Protein AF-A0A8X6VPE3-F1 (afdb_monomer)

Solvent-accessible surface area (backbone atoms only — not comparable to full-atom values): 4893 Å² total; per-residue (Å²): 138,84,84,80,78,79,77,60,66,63,64,57,54,50,51,53,53,54,49,52,53,48,52,53,51,50,53,52,52,52,50,50,50,52,53,52,50,52,53,50,53,53,52,52,52,49,54,51,50,52,52,51,49,55,54,48,50,58,44,56,66,65,68,55,48,73,63,61,56,20,64,76,69,72,44,62,60,77,60,65,78,71,113

Foldseek 3Di:
DDPPDPDDVVVVVVVVVVVVVVVVVVVVVVVVVVVVVVVVVVVVVVVVVVVVVVVVVVVVVVPDDLVNVCVVVVHDSVVVVVD

pLDDT: mean 85.44, std 11.57, range [45.66, 98.0]

Structure (mmCIF, N/CA/C/O backbone):
data_AF-A0A8X6VPE3-F1
#
_entry.id   AF-A0A8X6VPE3-F1
#
loop_
_atom_site.group_PDB
_atom_site.id
_atom_site.type_symbol
_atom_site.label_atom_id
_atom_site.label_alt_id
_atom_site.label_comp_id
_atom_site.label_asym_id
_atom_site.label_entity_id
_atom_site.label_seq_id
_atom_site.pdbx_PDB_ins_code
_atom_site.Cartn_x
_atom_site.Cartn_y
_atom_site.Cartn_z
_atom_site.occupancy
_atom_site.B_iso_or_equiv
_atom_site.auth_seq_id
_atom_site.auth_comp_id
_atom_site.auth_asym_id
_atom_site.auth_atom_id
_atom_site.pdbx_PDB_model_num
ATOM 1 N N . MET A 1 1 ? 37.298 3.438 -61.661 1.00 45.66 1 MET A N 1
ATOM 2 C CA . MET A 1 1 ? 37.927 3.171 -60.349 1.00 45.66 1 MET A CA 1
ATOM 3 C C . MET A 1 1 ? 36.830 3.106 -59.293 1.00 45.66 1 MET A C 1
ATOM 5 O O . MET A 1 1 ? 36.298 4.149 -58.941 1.00 45.66 1 MET A O 1
ATOM 9 N N . VAL A 1 2 ? 36.419 1.916 -58.844 1.00 47.91 2 VAL A N 1
ATOM 10 C CA . VAL A 1 2 ? 35.379 1.771 -57.804 1.00 47.91 2 VAL A CA 1
ATOM 11 C C . VAL A 1 2 ? 36.073 1.498 -56.473 1.00 47.91 2 VAL A C 1
ATOM 13 O O . VAL A 1 2 ? 36.686 0.450 -56.291 1.00 47.91 2 VAL A O 1
ATOM 16 N N . ARG A 1 3 ? 36.008 2.456 -55.543 1.00 64.88 3 ARG A N 1
ATOM 17 C CA . ARG A 1 3 ? 36.434 2.254 -54.153 1.00 64.88 3 ARG A CA 1
ATOM 18 C C . ARG A 1 3 ? 35.333 1.476 -53.436 1.00 64.88 3 ARG A C 1
ATOM 20 O O . ARG A 1 3 ? 34.348 2.059 -52.998 1.00 64.88 3 ARG A O 1
ATOM 27 N N . ILE A 1 4 ? 35.496 0.160 -53.328 1.00 58.91 4 ILE A N 1
ATOM 28 C CA . ILE A 1 4 ? 34.662 -0.654 -52.440 1.00 58.91 4 ILE A CA 1
ATOM 29 C C . ILE A 1 4 ? 35.095 -0.329 -51.010 1.00 58.91 4 ILE A C 1
ATOM 31 O O . ILE A 1 4 ? 36.129 -0.795 -50.532 1.00 58.91 4 ILE A O 1
ATOM 35 N N . VAL A 1 5 ? 34.319 0.521 -50.341 1.00 66.62 5 VAL A N 1
ATOM 36 C CA . VAL A 1 5 ? 34.472 0.783 -48.910 1.00 66.62 5 VAL A CA 1
ATOM 37 C C . VAL A 1 5 ? 34.058 -0.492 -48.175 1.00 66.62 5 VAL A C 1
ATOM 39 O O . VAL A 1 5 ? 32.876 -0.823 -48.108 1.00 66.62 5 VAL A O 1
ATOM 42 N N . ARG A 1 6 ? 35.031 -1.247 -47.652 1.00 66.19 6 ARG A N 1
ATOM 43 C CA . ARG A 1 6 ? 34.748 -2.377 -46.758 1.00 66.19 6 ARG A CA 1
ATOM 44 C C . ARG A 1 6 ? 34.275 -1.803 -45.426 1.00 66.19 6 ARG A C 1
ATOM 46 O O . ARG A 1 6 ? 35.087 -1.321 -44.642 1.00 66.19 6 ARG A O 1
ATOM 53 N N . HIS A 1 7 ? 32.968 -1.823 -45.178 1.00 67.81 7 HIS A N 1
ATOM 54 C CA . HIS A 1 7 ? 32.456 -1.498 -43.852 1.00 67.81 7 HIS A CA 1
ATOM 55 C C . HIS A 1 7 ? 32.835 -2.623 -42.885 1.00 67.81 7 HIS A C 1
ATOM 57 O O . HIS A 1 7 ? 32.506 -3.790 -43.094 1.00 67.81 7 HIS A O 1
ATOM 63 N N . ASN A 1 8 ? 33.593 -2.252 -41.856 1.00 66.31 8 ASN A N 1
ATOM 64 C CA . ASN A 1 8 ? 34.183 -3.153 -4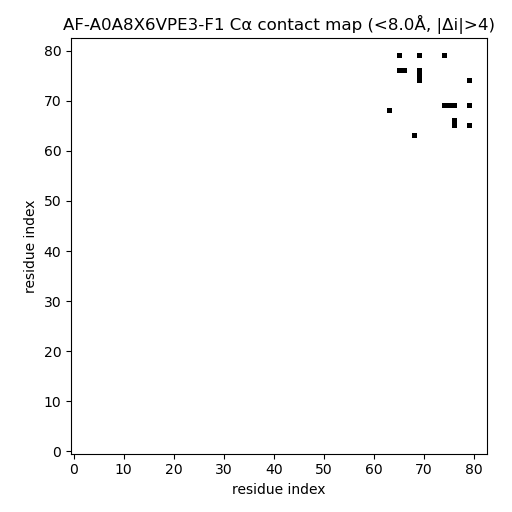0.880 1.00 66.31 8 ASN A CA 1
ATOM 65 C C . ASN A 1 8 ? 33.072 -3.802 -40.029 1.00 66.31 8 ASN A C 1
ATOM 67 O O . ASN A 1 8 ? 32.292 -3.090 -39.386 1.00 66.31 8 ASN A O 1
ATOM 71 N N . GLY A 1 9 ? 32.982 -5.137 -40.025 1.00 70.06 9 GLY A N 1
ATOM 72 C CA . GLY A 1 9 ? 31.930 -5.896 -39.324 1.00 70.06 9 GLY A CA 1
ATOM 73 C C . GLY A 1 9 ? 31.874 -5.646 -37.810 1.00 70.06 9 GLY A C 1
ATOM 74 O O . GLY A 1 9 ? 30.846 -5.885 -37.176 1.00 70.06 9 GLY A O 1
ATOM 75 N N . GLU A 1 10 ? 32.943 -5.090 -37.239 1.00 74.75 10 GLU A N 1
ATOM 76 C CA . GLU A 1 10 ? 33.019 -4.652 -35.844 1.00 74.75 10 GLU A CA 1
ATOM 77 C C . GLU A 1 10 ? 32.000 -3.555 -35.513 1.00 74.75 10 GLU A C 1
ATOM 79 O O . GLU A 1 10 ? 31.307 -3.666 -34.507 1.00 74.75 10 GLU A O 1
ATOM 84 N N . SER A 1 11 ? 31.813 -2.563 -36.391 1.00 71.44 11 SER A N 1
ATOM 85 C CA . SER A 1 11 ? 30.853 -1.465 -36.173 1.00 71.44 11 SER A CA 1
ATOM 86 C C . SER A 1 11 ? 29.396 -1.946 -36.109 1.00 71.44 11 SER A C 1
ATOM 88 O O . SER A 1 11 ? 28.593 -1.458 -35.310 1.00 71.44 11 SER A O 1
ATOM 90 N N . VAL A 1 12 ? 29.068 -2.957 -36.917 1.00 72.44 12 VAL A N 1
ATOM 91 C CA . VAL A 1 12 ? 27.754 -3.607 -36.944 1.00 72.44 12 VAL A CA 1
ATOM 92 C C . VAL A 1 12 ? 27.555 -4.429 -35.670 1.00 72.44 12 VAL A C 1
ATOM 94 O O . VAL A 1 12 ? 26.549 -4.264 -34.979 1.00 72.44 12 VAL A O 1
ATOM 97 N N . ARG A 1 13 ? 28.539 -5.262 -35.305 1.00 77.31 13 ARG A N 1
ATOM 98 C CA . ARG A 1 13 ? 28.511 -6.087 -34.086 1.00 77.31 13 ARG A CA 1
ATOM 99 C C . ARG A 1 13 ? 28.400 -5.238 -32.817 1.00 77.31 13 ARG A C 1
ATOM 101 O O . ARG A 1 13 ? 27.633 -5.569 -31.917 1.00 77.31 13 ARG A O 1
ATOM 108 N N . GLU A 1 14 ? 29.117 -4.123 -32.762 1.00 76.06 14 GLU A N 1
ATOM 109 C CA . GLU A 1 14 ? 29.064 -3.176 -31.652 1.00 76.06 14 GLU A CA 1
ATOM 110 C C . GLU A 1 14 ? 27.705 -2.463 -31.566 1.00 76.06 14 GLU A C 1
ATOM 112 O O . GLU A 1 14 ? 27.167 -2.276 -30.473 1.00 76.06 14 GLU A O 1
ATOM 117 N N . GLY A 1 15 ? 27.102 -2.127 -32.713 1.00 76.75 15 GLY A N 1
ATOM 118 C CA . GLY A 1 15 ? 25.736 -1.605 -32.788 1.00 76.75 15 GLY A CA 1
ATOM 119 C C . GLY A 1 15 ? 24.706 -2.553 -32.169 1.00 76.75 15 GLY A C 1
ATOM 120 O O . GLY A 1 15 ? 23.889 -2.115 -31.355 1.00 76.75 15 GLY A O 1
ATOM 121 N N . TYR A 1 16 ? 24.794 -3.850 -32.480 1.00 75.06 16 TYR A N 1
ATOM 122 C CA . TYR A 1 16 ? 23.928 -4.880 -31.895 1.00 75.06 16 TYR A CA 1
ATOM 123 C C . TYR A 1 16 ? 24.126 -5.024 -30.379 1.00 75.06 16 TYR A C 1
ATOM 125 O O . TYR A 1 16 ? 23.145 -5.027 -29.637 1.00 75.06 16 TYR A O 1
ATOM 133 N N . ILE A 1 17 ? 25.373 -5.073 -29.893 1.00 77.50 17 ILE A N 1
ATOM 134 C CA . ILE A 1 17 ? 25.670 -5.199 -28.452 1.00 77.50 17 ILE A CA 1
ATOM 135 C C . ILE A 1 17 ? 25.177 -3.969 -27.677 1.00 77.50 17 ILE A C 1
ATOM 137 O O . ILE A 1 17 ? 24.570 -4.096 -26.613 1.00 77.50 17 ILE A O 1
ATOM 141 N N . ARG A 1 18 ? 25.394 -2.764 -28.215 1.00 81.50 18 ARG A N 1
ATOM 142 C CA . ARG A 1 18 ? 24.961 -1.512 -27.584 1.00 81.50 18 ARG A CA 1
ATOM 143 C C . ARG A 1 18 ? 23.440 -1.387 -27.536 1.00 81.50 18 ARG A C 1
ATOM 145 O O . ARG A 1 18 ? 22.914 -0.924 -26.524 1.00 81.50 18 ARG A O 1
ATOM 152 N N . ASN A 1 19 ? 22.738 -1.785 -28.596 1.00 81.12 19 ASN A N 1
ATOM 153 C CA . ASN A 1 19 ? 21.276 -1.768 -28.615 1.00 81.12 19 ASN A CA 1
ATOM 154 C C . ASN A 1 19 ? 20.692 -2.816 -27.661 1.00 81.12 19 ASN A C 1
ATOM 156 O O . ASN A 1 19 ? 19.894 -2.440 -26.804 1.00 81.12 19 ASN A O 1
ATOM 160 N N . GLY A 1 20 ? 21.204 -4.051 -27.679 1.00 84.38 20 GLY A N 1
ATOM 161 C CA . GLY A 1 20 ? 20.797 -5.080 -26.719 1.00 84.38 20 GLY A CA 1
ATOM 162 C C . GLY A 1 20 ? 21.043 -4.656 -25.265 1.00 84.38 20 GLY A C 1
ATOM 163 O O . GLY A 1 20 ? 20.181 -4.821 -24.405 1.00 84.38 20 GLY A O 1
ATOM 164 N N . GLY A 1 21 ? 22.175 -4.004 -24.978 1.00 86.75 21 GLY A N 1
ATOM 165 C CA . GLY A 1 21 ? 22.462 -3.446 -23.652 1.00 86.75 21 GLY A CA 1
ATOM 166 C C . GLY A 1 21 ? 21.481 -2.347 -23.216 1.00 86.75 21 GLY A C 1
ATOM 167 O O . GLY A 1 21 ? 21.118 -2.271 -22.038 1.00 86.75 21 GLY A O 1
ATOM 168 N N . LYS A 1 22 ? 21.009 -1.510 -24.152 1.00 87.25 22 LYS A N 1
ATOM 169 C CA . LYS A 1 22 ? 19.962 -0.510 -23.883 1.00 87.25 22 LYS A CA 1
ATOM 170 C C . LYS A 1 22 ? 18.627 -1.184 -23.584 1.00 87.25 22 LYS A C 1
ATOM 172 O O . LYS A 1 22 ? 18.012 -0.845 -22.577 1.00 87.25 22 LYS A O 1
ATOM 177 N N . GLU A 1 23 ? 18.212 -2.151 -24.397 1.00 87.94 23 GLU A N 1
ATOM 178 C CA . GLU A 1 23 ? 16.965 -2.903 -24.208 1.00 87.94 23 GLU A CA 1
ATOM 179 C C . GLU A 1 23 ? 16.944 -3.619 -22.854 1.00 87.94 23 GLU A C 1
ATOM 181 O O . GLU A 1 23 ? 16.007 -3.447 -22.076 1.00 87.94 23 GLU A O 1
ATOM 186 N N . VAL A 1 24 ? 18.027 -4.312 -22.490 1.00 91.75 24 VAL A N 1
ATOM 187 C CA . VAL A 1 24 ? 18.165 -4.969 -21.178 1.00 91.75 24 VAL A CA 1
ATOM 188 C C . VAL A 1 24 ? 18.060 -3.961 -20.029 1.00 91.75 24 VAL A C 1
ATOM 190 O O . VAL A 1 24 ? 17.403 -4.230 -19.019 1.00 91.75 24 VAL A O 1
ATOM 193 N N . LYS A 1 25 ? 18.660 -2.771 -20.169 1.00 93.62 25 LYS A N 1
ATOM 194 C CA . LYS A 1 25 ? 18.541 -1.701 -19.167 1.00 93.62 25 LYS A CA 1
ATOM 195 C C . LYS A 1 25 ? 17.102 -1.189 -19.052 1.00 93.62 25 LYS A C 1
ATOM 197 O O . LYS A 1 25 ? 16.640 -0.963 -17.932 1.00 93.62 25 LYS A O 1
ATOM 202 N N . PHE A 1 26 ? 16.388 -1.040 -20.168 1.00 93.50 26 PHE A N 1
ATOM 203 C CA . PHE A 1 26 ? 14.977 -0.651 -20.168 1.00 93.50 26 PHE A CA 1
ATOM 204 C C . PHE A 1 26 ? 14.103 -1.696 -19.477 1.00 93.50 26 PHE A C 1
ATOM 206 O O . PHE A 1 26 ? 13.373 -1.342 -18.551 1.00 93.50 26 PHE A O 1
ATOM 213 N N . PHE A 1 27 ? 14.238 -2.975 -19.832 1.00 94.19 27 PHE A N 1
ATOM 214 C CA . PHE A 1 27 ? 13.486 -4.055 -19.188 1.00 94.19 27 PHE A CA 1
ATOM 215 C C . PHE A 1 27 ? 13.776 -4.145 -17.690 1.00 94.19 27 PHE A C 1
ATOM 217 O O . PHE A 1 27 ? 12.854 -4.275 -16.887 1.00 94.19 27 PHE A O 1
ATOM 224 N N . LYS A 1 28 ? 15.040 -3.982 -17.281 1.00 96.38 28 LYS A N 1
ATOM 225 C CA . LYS A 1 28 ? 15.417 -3.945 -15.861 1.00 96.38 28 LYS A CA 1
ATOM 226 C C . LYS A 1 28 ? 14.745 -2.790 -15.115 1.00 96.38 28 LYS A C 1
ATOM 228 O O . LYS A 1 28 ? 14.297 -2.971 -13.984 1.00 96.38 28 LYS A O 1
ATOM 233 N N . ASN A 1 29 ? 14.676 -1.607 -15.722 1.00 96.69 29 ASN A N 1
ATOM 234 C CA . ASN A 1 29 ? 14.027 -0.446 -15.115 1.00 96.69 29 ASN A CA 1
ATOM 235 C C . ASN A 1 29 ? 12.503 -0.610 -15.052 1.00 96.69 29 ASN A C 1
ATOM 237 O O . ASN A 1 29 ? 11.907 -0.300 -14.022 1.00 96.69 29 ASN A O 1
ATOM 241 N N . ALA A 1 30 ? 11.888 -1.155 -16.103 1.00 96.44 30 ALA A N 1
ATOM 242 C CA . ALA A 1 30 ? 10.465 -1.479 -16.118 1.00 96.44 30 ALA A CA 1
ATOM 243 C C . ALA A 1 30 ? 10.119 -2.508 -15.032 1.00 96.44 30 ALA A C 1
ATOM 245 O O . ALA A 1 30 ? 9.168 -2.315 -14.278 1.00 96.44 30 ALA A O 1
ATOM 246 N N . LEU A 1 31 ? 10.944 -3.548 -14.868 1.00 97.12 31 LEU A N 1
ATOM 247 C CA . LEU A 1 31 ? 10.756 -4.548 -13.820 1.00 97.12 31 LEU A CA 1
ATOM 248 C C . LEU A 1 31 ? 10.849 -3.932 -12.419 1.00 97.12 31 LEU A C 1
ATOM 250 O O . LEU A 1 31 ? 10.016 -4.229 -11.567 1.00 97.12 31 LEU A O 1
ATOM 254 N N . LYS A 1 32 ? 11.812 -3.031 -12.185 1.00 97.12 32 LYS A N 1
ATOM 255 C CA . LYS A 1 32 ? 11.897 -2.285 -10.920 1.00 97.12 32 LYS A CA 1
ATOM 256 C C . LYS A 1 32 ? 10.642 -1.452 -10.663 1.00 97.12 32 LYS A C 1
ATOM 258 O O . LYS A 1 32 ? 10.155 -1.445 -9.538 1.00 97.12 32 LYS A O 1
ATOM 263 N N . ALA 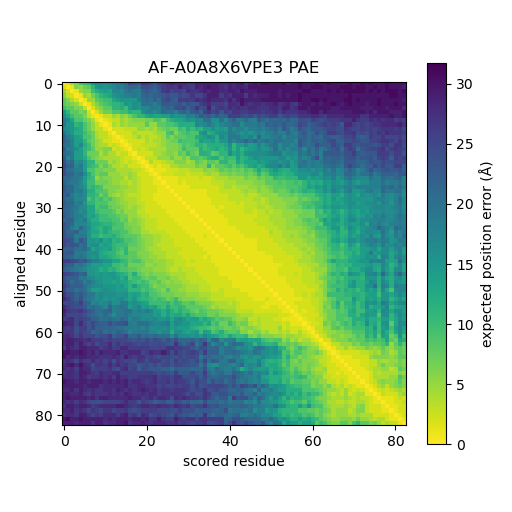A 1 33 ? 10.105 -0.783 -11.682 1.00 96.94 33 ALA A N 1
ATOM 264 C CA . ALA A 1 33 ? 8.874 -0.007 -11.547 1.00 96.94 33 ALA A CA 1
ATOM 265 C C . ALA A 1 33 ? 7.681 -0.904 -11.177 1.00 96.94 33 ALA A C 1
ATOM 267 O O . ALA A 1 33 ? 6.957 -0.600 -10.232 1.00 96.94 33 ALA A O 1
ATOM 268 N N . VAL A 1 34 ? 7.530 -2.056 -11.840 1.00 96.81 34 VAL A N 1
ATOM 269 C CA . VAL A 1 34 ? 6.487 -3.044 -11.513 1.00 96.81 34 VAL A CA 1
ATOM 270 C C . VAL A 1 34 ? 6.649 -3.578 -10.085 1.00 96.81 34 VAL A C 1
ATOM 272 O O . VAL A 1 34 ? 5.676 -3.658 -9.338 1.00 96.81 34 VAL A O 1
ATOM 275 N N . GLN A 1 35 ? 7.875 -3.886 -9.658 1.00 97.56 35 GLN A N 1
ATOM 276 C CA . GLN A 1 35 ? 8.154 -4.320 -8.286 1.00 97.56 35 GLN A CA 1
ATOM 277 C C . GLN A 1 35 ? 7.805 -3.239 -7.253 1.00 97.56 35 GLN A C 1
ATOM 279 O O . GLN A 1 35 ? 7.187 -3.545 -6.232 1.00 97.56 35 GLN A O 1
ATOM 284 N N . CYS A 1 36 ? 8.160 -1.978 -7.512 1.00 97.38 36 CYS A N 1
ATOM 285 C CA . CYS A 1 36 ? 7.777 -0.851 -6.660 1.00 97.38 36 CYS A CA 1
ATOM 286 C C . CYS A 1 36 ? 6.253 -0.703 -6.575 1.00 97.38 36 CYS A C 1
ATOM 288 O O . CYS A 1 36 ? 5.723 -0.562 -5.474 1.00 97.38 36 CYS A O 1
ATOM 290 N N . ASN A 1 37 ? 5.546 -0.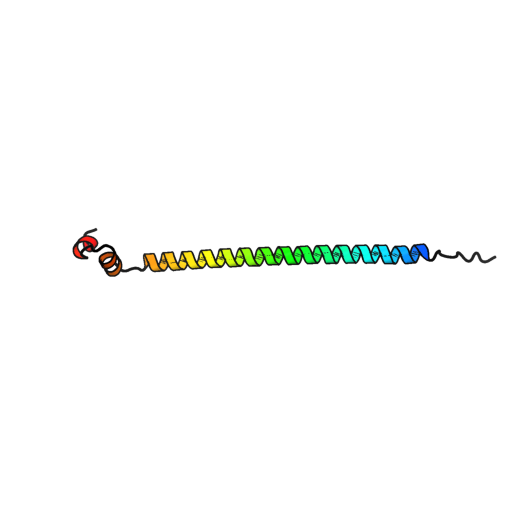816 -7.702 1.00 97.19 37 ASN A N 1
ATOM 291 C CA . ASN A 1 37 ? 4.086 -0.746 -7.736 1.00 97.19 37 ASN A CA 1
ATOM 292 C C . ASN A 1 37 ? 3.451 -1.859 -6.896 1.00 97.19 37 ASN A C 1
ATOM 294 O O . ASN A 1 37 ? 2.565 -1.588 -6.091 1.00 97.19 37 ASN A O 1
ATOM 298 N N . ASN A 1 38 ? 3.955 -3.091 -6.993 1.00 96.62 38 ASN A N 1
ATOM 299 C CA . ASN A 1 38 ? 3.458 -4.202 -6.179 1.00 96.62 38 ASN A CA 1
ATOM 300 C C . ASN A 1 38 ? 3.649 -3.949 -4.677 1.00 96.62 38 ASN A C 1
ATOM 302 O O . ASN A 1 38 ? 2.756 -4.244 -3.883 1.00 96.62 38 ASN A O 1
ATOM 306 N N . ARG A 1 39 ? 4.779 -3.352 -4.273 1.00 97.81 39 ARG A N 1
ATOM 307 C CA . ARG A 1 39 ? 5.002 -2.963 -2.871 1.00 97.81 39 ARG A CA 1
ATOM 308 C C . ARG A 1 39 ? 3.993 -1.916 -2.400 1.00 97.81 39 ARG A C 1
ATOM 310 O O . ARG A 1 39 ? 3.485 -2.039 -1.288 1.00 97.81 39 ARG A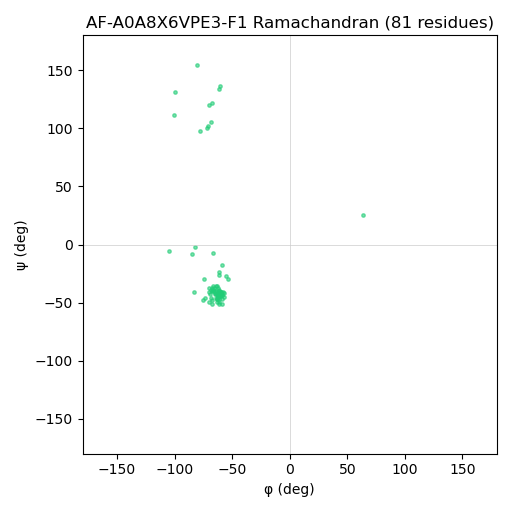 O 1
ATOM 317 N N . ILE A 1 40 ? 3.686 -0.922 -3.236 1.00 97.56 40 ILE A N 1
ATOM 318 C CA . ILE A 1 40 ? 2.684 0.110 -2.930 1.00 97.56 40 ILE A CA 1
ATOM 319 C C . ILE A 1 40 ? 1.301 -0.523 -2.771 1.00 97.56 40 ILE A C 1
ATOM 321 O O . ILE A 1 40 ? 0.628 -0.262 -1.779 1.00 97.56 40 ILE A O 1
ATOM 325 N N . VAL A 1 41 ? 0.908 -1.403 -3.692 1.00 97.88 41 VAL A N 1
ATOM 326 C CA . VAL A 1 41 ? -0.389 -2.094 -3.646 1.00 97.88 41 VAL A CA 1
ATOM 327 C C . VAL A 1 41 ? -0.542 -2.909 -2.360 1.00 97.88 41 VAL A C 1
ATOM 329 O O . VAL A 1 41 ? -1.592 -2.855 -1.722 1.00 97.88 41 VAL A O 1
ATOM 332 N N . ILE A 1 42 ? 0.501 -3.630 -1.939 1.00 97.94 42 ILE A N 1
ATOM 333 C CA . ILE A 1 42 ? 0.483 -4.391 -0.679 1.00 97.94 42 ILE A CA 1
ATOM 334 C C . ILE A 1 42 ? 0.332 -3.451 0.522 1.00 97.94 42 ILE A C 1
ATOM 336 O O . ILE A 1 42 ? -0.505 -3.700 1.390 1.00 97.94 42 ILE A O 1
ATOM 340 N N . ALA A 1 43 ? 1.109 -2.366 0.565 1.00 97.62 43 ALA A N 1
ATOM 341 C CA . ALA A 1 43 ? 1.057 -1.403 1.662 1.00 97.62 43 ALA A CA 1
ATOM 342 C C . ALA A 1 43 ? -0.321 -0.730 1.768 1.00 97.62 43 ALA A C 1
ATOM 344 O O . ALA A 1 43 ? -0.891 -0.657 2.853 1.00 97.62 43 ALA A O 1
ATOM 345 N N . GLN A 1 44 ? -0.88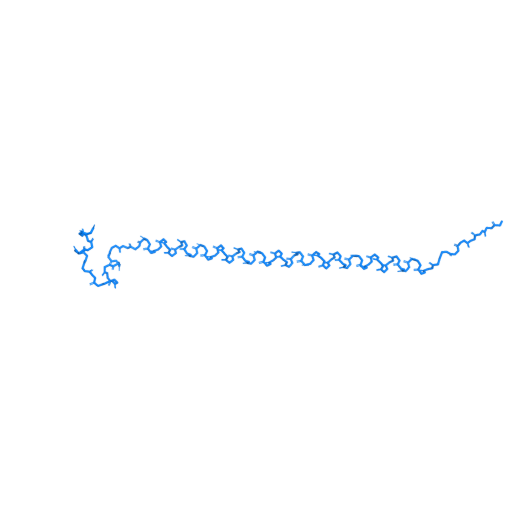6 -0.302 0.638 1.00 97.75 44 GLN A N 1
ATOM 346 C CA . GLN A 1 44 ? -2.209 0.317 0.586 1.00 97.75 44 GLN A CA 1
ATOM 347 C C . GLN A 1 44 ? -3.315 -0.658 0.984 1.00 97.75 44 GLN A C 1
ATOM 349 O O . GLN A 1 44 ? -4.208 -0.285 1.741 1.00 97.75 44 GLN A O 1
ATOM 354 N N . ARG A 1 45 ? -3.246 -1.915 0.527 1.00 98.00 45 ARG A N 1
ATOM 355 C CA . ARG A 1 45 ? -4.204 -2.951 0.928 1.00 98.00 45 ARG A CA 1
ATOM 356 C C . ARG A 1 45 ? -4.166 -3.185 2.434 1.00 98.00 45 ARG A C 1
ATOM 358 O O . ARG A 1 45 ? -5.226 -3.272 3.042 1.00 98.00 45 ARG A O 1
ATOM 365 N N . LYS A 1 46 ? -2.970 -3.266 3.025 1.00 97.75 46 LYS A N 1
ATOM 366 C CA . LYS A 1 46 ? -2.821 -3.417 4.475 1.00 97.75 46 LYS A CA 1
ATOM 367 C C . LYS A 1 46 ? -3.420 -2.221 5.214 1.00 97.75 46 LYS A C 1
ATOM 369 O O . LYS A 1 46 ? -4.271 -2.419 6.065 1.00 97.75 46 LYS A O 1
ATOM 374 N N . HIS A 1 47 ? -3.052 -1.000 4.829 1.00 97.25 47 HIS A N 1
ATOM 375 C CA . HIS A 1 47 ? -3.577 0.214 5.456 1.00 97.25 47 HIS A CA 1
ATOM 376 C C . HIS A 1 47 ? -5.109 0.297 5.385 1.00 97.25 47 HIS A C 1
ATOM 378 O O . HIS A 1 47 ? -5.758 0.657 6.360 1.00 97.25 47 HIS A O 1
ATOM 384 N N . LEU A 1 48 ? -5.701 -0.061 4.241 1.00 97.44 48 LEU A N 1
ATOM 385 C CA . LEU A 1 48 ? -7.155 -0.115 4.106 1.00 97.44 48 LEU A CA 1
ATOM 386 C C . LEU A 1 48 ? -7.771 -1.186 5.011 1.00 97.44 48 LEU A C 1
ATOM 388 O O . LEU A 1 48 ? -8.803 -0.934 5.623 1.00 97.44 48 LEU A O 1
ATOM 392 N N . ASN A 1 49 ? -7.161 -2.368 5.088 1.00 96.88 49 ASN A N 1
ATOM 393 C CA . ASN A 1 49 ? -7.648 -3.444 5.943 1.00 96.88 49 ASN A CA 1
ATOM 394 C C . ASN A 1 49 ? -7.613 -3.048 7.425 1.00 96.88 49 ASN A C 1
ATOM 396 O O . ASN A 1 49 ? -8.608 -3.237 8.116 1.00 96.88 49 ASN A O 1
ATOM 400 N N . ASP A 1 50 ? -6.511 -2.446 7.872 1.00 96.56 50 ASP A N 1
ATOM 401 C CA . ASP A 1 50 ? -6.349 -1.951 9.241 1.00 96.56 50 ASP A CA 1
ATOM 402 C C . ASP A 1 50 ? -7.407 -0.866 9.538 1.00 96.56 50 ASP A C 1
ATOM 404 O O . ASP A 1 50 ? -8.160 -0.978 10.500 1.00 96.56 50 ASP A O 1
ATOM 408 N N . PHE A 1 51 ? -7.589 0.105 8.633 1.00 95.75 51 PHE A N 1
ATOM 409 C CA . PHE A 1 51 ? -8.629 1.135 8.762 1.00 95.75 51 PHE A CA 1
ATOM 410 C C . PHE A 1 51 ? -10.052 0.560 8.851 1.00 95.75 51 PHE A C 1
ATOM 412 O O . PHE A 1 51 ? -10.871 1.030 9.640 1.00 95.75 51 PHE A O 1
ATOM 419 N N . LEU A 1 52 ? -10.383 -0.432 8.019 1.00 95.56 52 LEU A N 1
ATOM 420 C CA . LEU A 1 52 ? -11.702 -1.064 8.041 1.00 95.56 52 LEU A CA 1
ATOM 421 C C . LEU A 1 52 ? -11.917 -1.859 9.327 1.00 95.56 52 LEU A C 1
ATOM 423 O O . LEU A 1 52 ? -13.009 -1.804 9.888 1.00 95.56 52 LEU A O 1
ATOM 427 N N . HIS A 1 53 ? -10.889 -2.561 9.795 1.00 95.88 53 HIS A N 1
ATOM 428 C CA . HIS A 1 53 ? -10.929 -3.306 11.042 1.00 95.88 53 HIS A CA 1
ATOM 429 C C . HIS A 1 53 ? -11.172 -2.374 12.234 1.00 95.88 53 HIS A C 1
ATOM 431 O O . HIS A 1 53 ? -12.127 -2.583 12.979 1.00 95.88 53 HIS A O 1
ATOM 437 N N . ASP A 1 54 ? -10.408 -1.287 12.343 1.00 93.69 54 ASP A N 1
ATOM 438 C CA . ASP A 1 54 ? -10.568 -0.294 13.411 1.00 93.69 54 ASP A CA 1
ATOM 439 C C . ASP A 1 54 ? -11.943 0.384 13.351 1.00 93.69 54 ASP A C 1
ATOM 441 O O . ASP A 1 54 ? -12.587 0.614 14.374 1.00 93.69 54 ASP A O 1
ATOM 445 N N . ARG A 1 55 ? -12.450 0.653 12.141 1.00 93.88 55 ARG A N 1
ATOM 446 C CA . ARG A 1 55 ? -13.791 1.219 11.953 1.00 93.88 55 ARG A CA 1
ATOM 447 C C . ARG A 1 55 ? -14.901 0.255 12.369 1.00 93.88 55 ARG A C 1
ATOM 449 O O . ARG A 1 55 ? -15.938 0.716 12.843 1.00 93.88 55 ARG A O 1
ATOM 456 N N . ILE A 1 56 ? -14.729 -1.046 12.145 1.00 91.69 56 ILE A N 1
ATOM 457 C CA . ILE A 1 56 ? -15.698 -2.067 12.555 1.00 91.69 56 ILE A CA 1
ATOM 458 C C . ILE A 1 56 ? -15.639 -2.259 14.070 1.00 91.69 56 ILE A C 1
ATOM 460 O O . ILE A 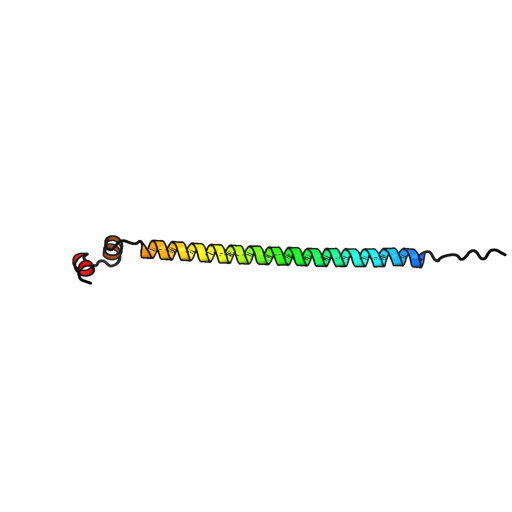1 56 ? -16.690 -2.228 14.699 1.00 91.69 56 ILE A O 1
ATOM 464 N N . ILE A 1 57 ? -14.446 -2.368 14.664 1.00 89.31 57 ILE A N 1
ATOM 465 C CA . ILE A 1 57 ? -14.289 -2.475 16.121 1.00 89.31 57 ILE A CA 1
ATOM 466 C C . ILE A 1 57 ? -14.889 -1.261 16.819 1.00 89.31 57 ILE A C 1
ATOM 468 O O . ILE A 1 57 ? -15.755 -1.436 17.665 1.00 89.31 57 ILE A O 1
ATOM 472 N N . GLY A 1 58 ? -14.538 -0.041 16.406 1.00 86.44 58 GLY A N 1
ATOM 473 C CA . GLY A 1 58 ? -15.087 1.163 17.032 1.00 86.44 58 GLY A CA 1
ATOM 474 C C . GLY A 1 58 ? -16.613 1.270 16.908 1.00 86.44 58 GLY A C 1
ATOM 475 O O . GLY A 1 58 ? -17.262 1.872 17.760 1.00 86.44 58 GLY A O 1
ATOM 476 N N . ARG A 1 59 ? -17.217 0.663 15.875 1.00 88.19 59 ARG A N 1
ATOM 477 C CA . ARG A 1 59 ? -18.680 0.547 15.762 1.00 88.19 59 ARG A CA 1
ATOM 478 C C . ARG A 1 59 ? -19.247 -0.504 16.695 1.00 88.19 59 ARG A C 1
ATOM 480 O O . ARG A 1 59 ? -20.197 -0.191 17.389 1.00 88.19 59 ARG A O 1
ATOM 487 N N . LEU A 1 60 ? -18.664 -1.697 16.739 1.00 81.12 60 LEU A N 1
ATOM 488 C CA . LEU A 1 60 ? -19.102 -2.761 17.643 1.00 81.12 60 LEU A CA 1
ATOM 489 C C . LEU A 1 60 ? -18.982 -2.335 19.111 1.00 81.12 60 LEU A C 1
ATOM 491 O O . LEU A 1 60 ? -19.887 -2.589 19.894 1.00 81.12 60 LEU A O 1
ATOM 495 N N . GLU A 1 61 ? -17.905 -1.639 19.473 1.00 83.62 61 GLU A N 1
ATOM 496 C CA . GLU A 1 61 ? -17.724 -1.054 20.804 1.00 83.62 61 GLU A CA 1
ATOM 497 C C . GLU A 1 61 ? -18.763 0.036 21.099 1.00 83.62 61 GLU A C 1
ATOM 499 O O . GLU A 1 61 ? -19.284 0.093 22.210 1.00 83.62 61 GLU A O 1
ATOM 504 N N . CYS A 1 62 ? -19.105 0.879 20.117 1.00 79.75 62 CYS A N 1
ATOM 505 C CA . CYS A 1 62 ? -20.131 1.915 20.275 1.00 79.75 62 CYS A CA 1
ATOM 506 C C . CYS A 1 62 ? -21.567 1.358 20.272 1.00 79.75 62 CYS A C 1
ATOM 508 O O . CYS A 1 62 ? -22.455 1.956 20.875 1.00 79.75 62 CYS A O 1
ATOM 510 N N . GLU A 1 63 ? -21.813 0.250 19.575 1.00 79.50 63 GLU A N 1
ATOM 511 C CA . GLU A 1 63 ? -23.118 -0.415 19.472 1.00 79.50 63 GLU A CA 1
ATOM 512 C C . GLU A 1 63 ? -23.407 -1.335 20.667 1.00 79.50 63 GLU A C 1
ATOM 514 O O . GLU A 1 63 ? -24.506 -1.885 20.758 1.00 79.50 63 GLU A O 1
ATOM 519 N N . ARG A 1 64 ? -22.465 -1.474 21.611 1.00 83.69 64 ARG A N 1
ATOM 520 C CA . ARG A 1 64 ? -22.704 -2.204 22.857 1.00 83.69 64 ARG A CA 1
ATOM 521 C C . ARG A 1 64 ? -23.834 -1.582 23.662 1.00 83.69 64 ARG A C 1
ATOM 523 O O . ARG A 1 64 ? -23.927 -0.367 23.848 1.00 83.69 64 ARG A O 1
ATOM 530 N N . THR A 1 65 ? -24.687 -2.448 24.189 1.00 79.44 65 THR A N 1
ATOM 531 C CA . THR A 1 65 ? -25.827 -2.025 25.002 1.00 79.44 65 THR A CA 1
ATOM 532 C C . THR A 1 65 ? -25.395 -1.714 26.436 1.00 79.44 65 THR A C 1
ATOM 534 O O . THR A 1 65 ? -24.434 -2.283 26.954 1.00 79.44 65 THR A O 1
ATOM 537 N N . GLN A 1 66 ? -26.151 -0.858 27.135 1.00 77.12 66 GLN A N 1
ATOM 538 C CA . GLN A 1 66 ? -25.926 -0.610 28.567 1.00 77.12 66 GLN A CA 1
ATOM 539 C C . GLN A 1 66 ? -25.962 -1.902 29.404 1.00 77.12 66 GLN A C 1
ATOM 541 O O . GLN A 1 66 ? -25.317 -1.951 30.445 1.00 77.12 66 GLN A O 1
ATOM 546 N N . LEU A 1 67 ? -26.681 -2.946 28.962 1.00 80.44 67 LEU A N 1
ATOM 547 C CA . LEU A 1 67 ? -26.708 -4.259 29.613 1.00 80.44 67 LEU A CA 1
ATOM 548 C C . LEU A 1 67 ? -25.366 -4.984 29.504 1.00 80.44 67 LEU A C 1
ATOM 550 O O . LEU A 1 67 ? -24.823 -5.371 30.532 1.00 80.44 67 LEU A O 1
ATOM 554 N N . GLU A 1 68 ? -24.801 -5.095 28.304 1.00 83.31 68 GLU A N 1
ATOM 555 C CA . GLU A 1 68 ? -23.494 -5.739 28.096 1.00 83.31 68 GLU A CA 1
ATOM 556 C C . GLU A 1 68 ? -22.382 -4.998 28.850 1.00 83.31 68 GLU A C 1
ATOM 558 O O . GLU A 1 68 ? -21.532 -5.619 29.484 1.00 83.31 68 GLU A O 1
ATOM 563 N N . VAL A 1 69 ? -22.435 -3.661 28.858 1.00 79.12 69 VAL A N 1
ATOM 564 C CA . VAL A 1 69 ? -21.515 -2.827 29.648 1.00 79.12 69 VAL A CA 1
ATOM 565 C C . VAL A 1 69 ? -21.727 -3.036 31.157 1.00 79.12 69 VAL A C 1
ATOM 567 O O . VAL A 1 69 ? -20.759 -3.066 31.915 1.00 79.12 69 VAL A O 1
ATOM 570 N N . SER A 1 70 ? -22.975 -3.215 31.611 1.00 85.25 70 SER A N 1
ATOM 571 C CA . SER A 1 70 ? -23.302 -3.484 33.021 1.00 85.25 70 SER A CA 1
ATOM 572 C C . SER A 1 70 ? -22.825 -4.860 33.493 1.00 85.25 70 SER A C 1
ATOM 574 O O . SER A 1 70 ? -22.308 -4.980 34.604 1.00 85.25 70 SER A O 1
ATOM 576 N N . GLU A 1 71 ? -22.947 -5.879 32.640 1.00 82.25 71 GLU A N 1
ATOM 577 C CA . GLU A 1 71 ? -22.536 -7.253 32.928 1.00 82.25 71 GLU A CA 1
ATOM 578 C C . GLU A 1 71 ? -21.012 -7.376 33.002 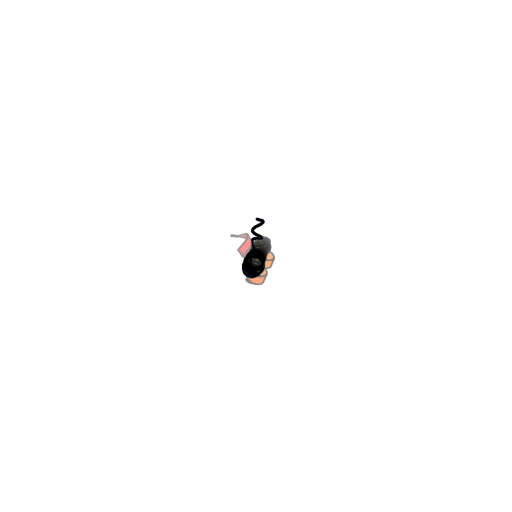1.00 82.25 71 GLU A C 1
ATOM 580 O O . GLU A 1 71 ? -20.493 -7.998 33.927 1.00 82.25 71 GLU A O 1
ATOM 585 N N . GLU A 1 72 ? -20.285 -6.731 32.088 1.00 84.38 72 GLU A N 1
ATOM 586 C CA . GLU A 1 72 ? -18.819 -6.768 32.067 1.00 84.38 72 GLU A CA 1
ATOM 587 C C . GLU A 1 72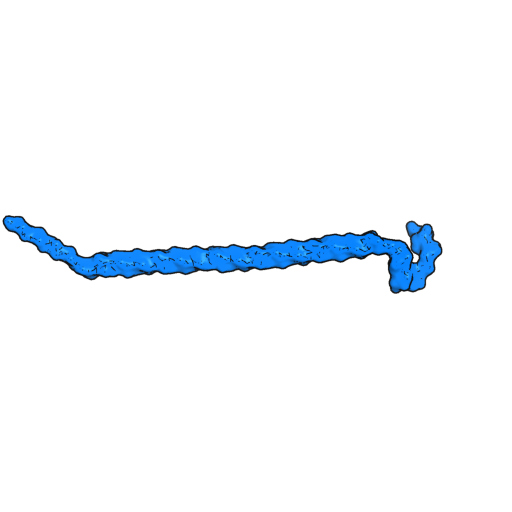 ? -18.189 -5.998 33.235 1.00 84.38 72 GLU A C 1
ATOM 589 O O . GLU A 1 72 ? -17.191 -6.436 33.808 1.00 84.38 72 GLU A O 1
ATOM 594 N N . LEU A 1 73 ? -18.783 -4.868 33.629 1.00 84.38 73 LEU A N 1
ATOM 595 C CA . LEU A 1 73 ? -18.285 -4.053 34.741 1.00 84.38 73 LEU A CA 1
ATOM 596 C C . LEU A 1 73 ? -18.791 -4.523 36.116 1.00 84.38 73 LEU A C 1
ATOM 598 O O . LEU A 1 73 ? -18.338 -4.006 37.138 1.00 84.38 73 LEU A O 1
ATOM 602 N N . GLY A 1 74 ? -19.733 -5.471 36.168 1.00 86.62 74 GLY A N 1
ATOM 603 C CA . GLY A 1 74 ? -20.379 -5.903 37.412 1.00 86.62 74 GLY A CA 1
ATOM 604 C C . GLY A 1 74 ? -21.186 -4.790 38.095 1.00 86.62 74 GLY A C 1
ATOM 605 O O . GLY A 1 74 ? -21.357 -4.801 39.315 1.00 86.62 74 GLY A O 1
ATOM 606 N N . ILE A 1 75 ? -21.656 -3.805 37.325 1.00 88.75 75 ILE A N 1
ATOM 607 C CA . ILE A 1 75 ? -22.383 -2.634 37.826 1.00 88.75 75 ILE A CA 1
ATOM 608 C C . ILE A 1 75 ? -23.874 -2.862 37.613 1.00 88.75 75 ILE A C 1
ATOM 610 O O . ILE A 1 75 ? -24.312 -3.200 36.522 1.00 88.75 75 ILE A O 1
ATOM 614 N N . ALA A 1 76 ? -24.690 -2.632 38.641 1.00 87.19 76 ALA A N 1
ATOM 615 C CA . ALA A 1 76 ? -26.137 -2.732 38.495 1.00 87.19 76 ALA A CA 1
ATOM 616 C C . ALA A 1 76 ? -26.666 -1.709 37.470 1.00 87.19 76 ALA A C 1
ATOM 618 O O . ALA A 1 76 ? -26.348 -0.520 37.555 1.00 87.19 76 ALA A O 1
ATOM 619 N N . GLN A 1 77 ? -27.544 -2.139 36.554 1.00 86.44 77 GLN A N 1
ATOM 620 C CA . GLN A 1 77 ? -28.153 -1.263 35.537 1.00 86.44 77 GLN A CA 1
ATOM 621 C C . GLN A 1 77 ? -28.827 -0.012 36.116 1.00 86.44 77 GLN A C 1
ATOM 623 O O . GLN A 1 77 ? -28.856 1.040 35.480 1.00 86.44 77 GLN A O 1
ATOM 628 N N . SER A 1 78 ? -29.333 -0.104 37.346 1.00 86.19 78 SER A N 1
ATOM 629 C CA . SER A 1 78 ? -29.938 1.019 38.063 1.00 86.19 78 SER A CA 1
ATOM 630 C C . SER A 1 78 ? -28.969 2.178 38.315 1.00 86.19 78 SER A C 1
ATOM 632 O O . SER A 1 78 ? -29.419 3.305 38.500 1.00 86.19 78 SER A O 1
ATOM 634 N N . ILE A 1 79 ? -27.657 1.927 38.325 1.00 83.19 79 ILE A N 1
ATOM 635 C CA . ILE A 1 79 ? -26.625 2.961 38.451 1.00 83.19 79 ILE A CA 1
ATOM 636 C C . ILE A 1 79 ? -26.340 3.600 37.08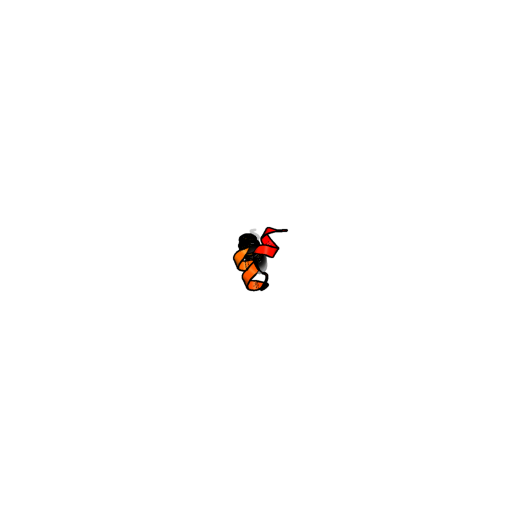6 1.00 83.19 79 ILE A C 1
ATOM 638 O O . ILE A 1 79 ? -26.254 4.821 37.007 1.00 83.19 79 ILE A O 1
ATOM 642 N N . ILE A 1 80 ? -26.275 2.809 36.009 1.00 83.19 80 ILE A N 1
ATOM 643 C CA . ILE A 1 80 ? -26.024 3.311 34.645 1.00 83.19 80 ILE A CA 1
ATOM 644 C C . ILE A 1 80 ? -27.187 4.175 34.150 1.00 83.19 80 ILE A C 1
ATOM 646 O O . ILE A 1 80 ? -26.963 5.230 33.572 1.00 83.19 80 ILE A O 1
ATOM 650 N N . SER A 1 81 ? -28.429 3.788 34.451 1.00 81.12 81 SER A N 1
ATOM 651 C CA . SER A 1 81 ? -29.624 4.547 34.061 1.00 81.12 81 SER A CA 1
ATOM 652 C C . SER A 1 81 ? -29.759 5.916 34.755 1.00 81.12 81 SER A C 1
ATOM 654 O O . SER A 1 81 ? -30.696 6.653 34.447 1.00 81.12 81 SER A O 1
ATOM 656 N N . ARG A 1 82 ? -28.896 6.236 35.729 1.00 86.25 82 ARG A N 1
ATOM 657 C CA . ARG A 1 82 ? -28.918 7.495 36.496 1.00 86.25 82 ARG A CA 1
ATOM 658 C C . ARG A 1 82 ? -27.824 8.487 36.083 1.00 86.25 82 ARG A C 1
ATOM 660 O O . ARG A 1 82 ? -27.814 9.586 36.636 1.00 86.25 82 ARG A O 1
ATOM 667 N N . LEU A 1 83 ? -26.915 8.089 35.191 1.00 74.38 83 LEU A N 1
ATOM 668 C CA . LEU A 1 83 ? -25.878 8.937 34.591 1.00 74.38 83 LEU A CA 1
ATOM 669 C C . LEU A 1 83 ? -26.417 9.619 33.330 1.00 74.38 83 LEU A C 1
ATOM 671 O O . LEU A 1 83 ? -26.063 10.800 33.133 1.00 74.38 83 LEU A O 1
#

Mean predicted aligned error: 13.6 Å

Sequence (83 aa):
MVRIVRHNGESVREGYIRNGGKEVKFFKNALKAVQCNNRIVIAQRKHLNDFLHDRIIGRLECERTQLEVSEELGIAQSIISRL

Secondary structure (DSSP, 8-state):
--------HHHHHHHHHHHHHHHHHHHHHHHHHHHHHHHHHHHHHHHHHHHHHHHHHHHHHHT--HHHHHHHHT--HHHHTT-

Radius of gyration: 35.09 Å; Cα contacts (8 Å, |Δi|>4): 9; chains: 1; bounding box: 68×16×99 Å

Nearest PDB structures (foldseek):
  7vf9-assembly1_F  TM=5.298E-01  e=7.895E+00  Pseudomonas aeruginosa PAO1

Organism: Trichonephila clavipes (NCBI:txid2585209)